Protein AF-A0A949IAQ2-F1 (afdb_monomer_lite)

Structure (mmCIF, N/CA/C/O backbone):
data_AF-A0A949IAQ2-F1
#
_entry.id   AF-A0A949IAQ2-F1
#
loop_
_atom_site.group_PDB
_atom_site.id
_atom_site.type_symbol
_atom_site.label_atom_id
_atom_site.label_alt_id
_atom_site.label_comp_id
_atom_site.label_asym_id
_atom_site.label_entity_id
_atom_site.label_seq_id
_atom_site.pdbx_PDB_ins_code
_atom_site.Cartn_x
_atom_site.Cartn_y
_atom_site.Cartn_z
_atom_site.occupancy
_atom_site.B_iso_or_equiv
_atom_site.auth_seq_id
_atom_site.auth_comp_id
_atom_site.auth_asym_id
_atom_site.auth_atom_id
_atom_site.pdbx_PDB_model_num
ATOM 1 N N . MET A 1 1 ? 24.203 -23.262 -45.560 1.00 48.47 1 MET A N 1
ATOM 2 C CA . MET A 1 1 ? 23.879 -22.069 -44.742 1.00 48.47 1 MET A CA 1
ATOM 3 C C . MET A 1 1 ? 22.960 -21.060 -45.464 1.00 48.47 1 MET A C 1
ATOM 5 O O . MET A 1 1 ? 22.820 -19.957 -44.966 1.00 48.47 1 MET A O 1
ATOM 9 N N . GLN A 1 2 ? 22.314 -21.419 -46.592 1.00 50.03 2 GLN A N 1
ATOM 10 C CA . GLN A 1 2 ? 21.478 -20.516 -47.423 1.00 50.03 2 GLN A CA 1
ATOM 11 C C . GLN A 1 2 ? 19.960 -20.626 -47.176 1.00 50.03 2 GLN A C 1
ATOM 13 O O . GLN A 1 2 ? 19.248 -19.647 -47.352 1.00 50.03 2 GLN A O 1
ATOM 18 N N . ARG A 1 3 ? 19.483 -21.766 -46.650 1.00 53.66 3 ARG A N 1
ATOM 19 C CA . ARG A 1 3 ? 18.053 -22.040 -46.408 1.00 53.66 3 ARG A CA 1
ATOM 20 C C . ARG A 1 3 ? 17.235 -20.934 -45.708 1.00 53.66 3 ARG A C 1
ATOM 22 O O . ARG A 1 3 ? 16.116 -20.719 -46.151 1.00 53.66 3 ARG A O 1
ATOM 29 N N . 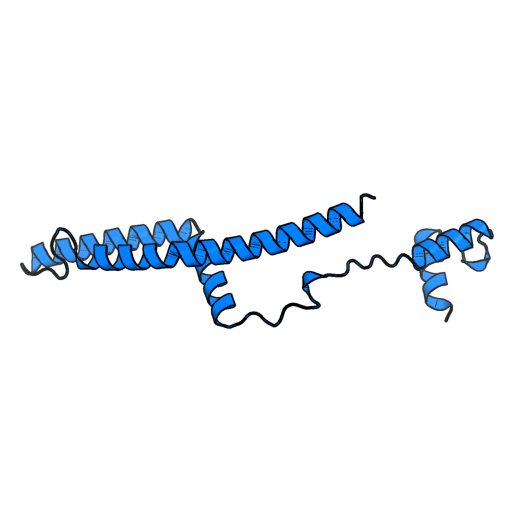PRO A 1 4 ? 17.719 -20.226 -44.663 1.00 59.03 4 PRO A N 1
ATOM 30 C CA . PRO A 1 4 ? 16.883 -19.222 -44.000 1.00 59.03 4 PRO A CA 1
ATOM 31 C C . PRO A 1 4 ? 16.687 -17.942 -44.828 1.00 59.03 4 PRO A C 1
ATOM 33 O O . PRO A 1 4 ? 15.763 -17.190 -44.552 1.00 59.03 4 PRO A O 1
ATOM 36 N N . LEU A 1 5 ? 17.543 -17.669 -45.820 1.00 57.84 5 LEU A N 1
ATOM 37 C CA . LEU A 1 5 ? 17.435 -16.471 -46.662 1.00 57.84 5 LEU A CA 1
ATOM 38 C C . LEU A 1 5 ? 16.418 -16.670 -47.793 1.00 57.84 5 LEU A C 1
ATOM 40 O O . LEU A 1 5 ? 15.657 -15.754 -48.096 1.00 57.84 5 LEU A O 1
ATOM 44 N N . ASP A 1 6 ? 16.361 -17.880 -48.354 1.00 59.69 6 ASP A N 1
ATOM 45 C CA . ASP A 1 6 ? 15.435 -18.235 -49.437 1.00 59.69 6 ASP A CA 1
ATOM 46 C C . ASP A 1 6 ? 13.966 -18.218 -48.969 1.00 59.69 6 ASP A C 1
ATOM 48 O O . ASP A 1 6 ? 13.068 -17.780 -49.690 1.00 59.69 6 ASP A O 1
ATOM 52 N N . GLU A 1 7 ? 13.718 -18.643 -47.728 1.00 65.56 7 GLU A N 1
ATOM 53 C CA . GLU A 1 7 ? 12.384 -18.672 -47.114 1.00 65.56 7 GLU A CA 1
ATOM 54 C C . GLU A 1 7 ? 11.856 -17.258 -46.804 1.00 65.56 7 GLU A C 1
ATOM 56 O O . GLU A 1 7 ? 10.682 -16.953 -47.021 1.00 65.56 7 GLU A O 1
ATOM 61 N N . ILE A 1 8 ? 12.740 -16.353 -46.372 1.00 61.41 8 ILE A N 1
ATOM 62 C CA . ILE A 1 8 ? 12.398 -14.951 -46.093 1.00 61.41 8 ILE A CA 1
ATOM 63 C C . ILE A 1 8 ? 12.149 -14.181 -47.398 1.00 61.41 8 ILE A C 1
ATOM 65 O O . ILE A 1 8 ? 11.183 -13.422 -47.484 1.00 61.41 8 ILE A O 1
ATOM 69 N N . ALA A 1 9 ? 12.983 -14.394 -48.421 1.00 59.19 9 ALA A N 1
ATOM 70 C CA . ALA A 1 9 ? 12.830 -13.744 -49.723 1.00 59.19 9 ALA A CA 1
ATOM 71 C C . ALA A 1 9 ? 11.526 -14.162 -50.420 1.00 59.19 9 ALA A C 1
ATOM 73 O O . ALA A 1 9 ? 10.769 -13.305 -50.871 1.00 59.19 9 ALA A O 1
ATOM 74 N N . SER A 1 10 ? 11.205 -15.458 -50.423 1.00 61.53 10 SER A N 1
ATOM 75 C CA . SER A 1 10 ? 9.965 -15.961 -51.030 1.00 61.53 10 SER A CA 1
ATOM 76 C C . SER A 1 10 ? 8.702 -15.503 -50.291 1.00 61.53 10 SER A C 1
ATOM 78 O O . SER A 1 10 ? 7.712 -15.172 -50.937 1.00 61.53 10 SER A O 1
ATOM 80 N N . THR A 1 11 ? 8.738 -15.406 -48.958 1.00 63.66 11 THR A N 1
ATOM 81 C CA . THR A 1 11 ? 7.575 -14.982 -48.155 1.00 63.66 11 THR A CA 1
ATOM 82 C C . THR A 1 11 ? 7.290 -13.478 -48.257 1.00 63.66 11 THR A C 1
ATOM 84 O O . THR A 1 11 ? 6.132 -13.073 -48.198 1.00 63.66 11 THR A O 1
ATOM 87 N N . LEU A 1 12 ? 8.322 -12.638 -48.404 1.00 60.78 12 LEU A N 1
ATOM 88 C CA . LEU A 1 12 ? 8.170 -11.176 -48.431 1.00 60.78 12 LEU A CA 1
ATOM 89 C C . LEU A 1 12 ? 8.115 -10.579 -49.844 1.00 60.78 12 LEU A C 1
ATOM 91 O O . LEU A 1 12 ? 7.455 -9.561 -50.035 1.00 60.78 12 LEU A O 1
ATOM 95 N N . LEU A 1 13 ? 8.816 -11.176 -50.814 1.00 61.72 13 LEU A N 1
ATOM 96 C CA . LEU A 1 13 ? 8.969 -10.638 -52.174 1.00 61.72 13 LEU A CA 1
ATOM 97 C C . LEU A 1 13 ? 8.341 -11.530 -53.254 1.00 61.72 13 LEU A C 1
ATOM 99 O O . LEU A 1 13 ? 8.233 -11.093 -54.395 1.00 61.72 13 LEU A O 1
ATOM 103 N N . GLY A 1 14 ? 7.923 -12.757 -52.922 1.00 62.28 14 GLY A N 1
ATOM 104 C CA . GLY A 1 14 ? 7.287 -13.683 -53.868 1.00 62.28 14 GLY A CA 1
ATOM 105 C C . GLY A 1 14 ? 8.223 -14.278 -54.929 1.00 62.28 14 GLY A C 1
ATOM 106 O O . GLY A 1 14 ? 7.769 -15.070 -55.747 1.00 62.28 14 GLY A O 1
ATOM 107 N N . GLU A 1 15 ? 9.516 -13.942 -54.899 1.00 64.56 15 GLU A N 1
ATOM 108 C CA . GLU A 1 15 ? 10.524 -14.331 -55.893 1.00 64.56 15 GLU A CA 1
ATOM 109 C C . GLU A 1 15 ? 11.727 -15.039 -55.231 1.00 64.56 15 GLU A C 1
ATOM 111 O O . GLU A 1 15 ? 12.112 -14.685 -54.107 1.00 64.56 15 GLU A O 1
ATOM 116 N N . PRO A 1 16 ? 12.347 -16.040 -55.890 1.00 64.62 16 PRO A N 1
ATOM 117 C CA . PRO A 1 16 ? 13.560 -16.690 -55.395 1.00 64.62 16 PRO A CA 1
ATOM 118 C C . PRO A 1 16 ? 14.711 -15.691 -55.202 1.00 64.62 16 PRO A C 1
ATOM 120 O O . PRO A 1 16 ? 14.980 -14.870 -56.070 1.00 64.62 16 PRO A O 1
ATOM 123 N N . PHE A 1 17 ? 15.484 -15.809 -54.115 1.00 58.44 17 PHE A N 1
ATOM 124 C CA . PHE A 1 17 ? 16.600 -14.888 -53.827 1.00 58.44 17 PHE A CA 1
ATOM 125 C C . PHE A 1 17 ? 17.611 -14.761 -54.988 1.00 58.44 17 PHE A C 1
ATOM 127 O O . PHE A 1 17 ? 18.229 -13.716 -55.173 1.00 58.44 17 PHE A O 1
ATOM 134 N N . ALA A 1 18 ? 17.748 -15.816 -55.796 1.00 64.31 18 ALA A N 1
ATOM 135 C CA . ALA A 1 18 ? 18.632 -15.877 -56.956 1.00 64.31 18 ALA A CA 1
ATOM 136 C C . ALA A 1 18 ? 18.120 -15.135 -58.211 1.00 64.31 18 ALA A C 1
ATOM 138 O O . ALA A 1 18 ? 18.929 -14.874 -59.097 1.00 64.31 18 ALA A O 1
ATOM 139 N N . SER A 1 19 ? 16.822 -14.806 -58.309 1.00 67.00 19 SER A N 1
ATOM 140 C CA . SER A 1 19 ? 16.251 -14.029 -59.429 1.00 67.00 19 SER A CA 1
ATOM 141 C C . SER A 1 19 ? 16.239 -12.517 -59.170 1.00 67.00 19 SER A C 1
ATOM 143 O O . SER A 1 19 ? 15.966 -11.739 -60.081 1.00 67.00 19 SER A O 1
ATOM 145 N N . LEU A 1 20 ? 16.561 -12.091 -57.945 1.00 64.31 20 LEU A N 1
ATOM 146 C CA . LEU A 1 20 ? 16.600 -10.685 -57.553 1.00 64.31 20 LEU A CA 1
ATOM 147 C C . LEU A 1 20 ? 17.840 -9.983 -58.117 1.00 64.31 20 LEU A C 1
ATOM 149 O O . LEU A 1 20 ? 18.940 -10.539 -58.109 1.00 64.31 20 LEU A O 1
ATOM 153 N N . ASP A 1 21 ? 17.669 -8.730 -58.539 1.00 70.31 21 ASP A N 1
ATOM 154 C CA . ASP A 1 21 ? 18.773 -7.865 -58.952 1.00 70.31 21 ASP A CA 1
ATOM 155 C C . ASP A 1 21 ? 19.760 -7.617 -57.795 1.00 70.31 21 ASP A C 1
ATOM 157 O O . ASP A 1 21 ? 19.412 -7.676 -56.612 1.00 70.31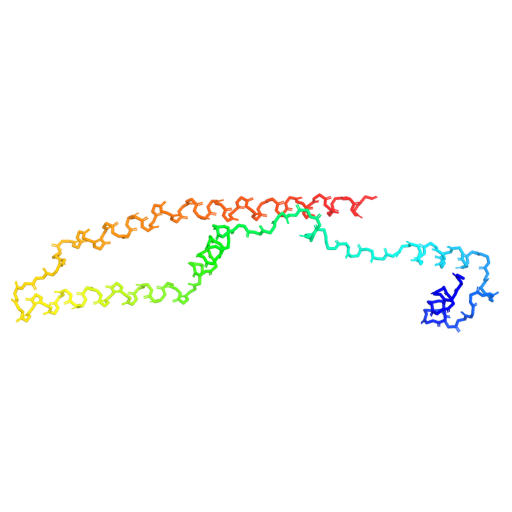 21 ASP A O 1
ATOM 161 N N . SER A 1 22 ? 21.002 -7.307 -58.150 1.00 65.31 22 SER A N 1
ATOM 162 C CA . SER A 1 22 ? 22.156 -7.094 -57.270 1.00 65.31 22 SER A CA 1
ATOM 163 C C . SER A 1 22 ? 21.828 -6.177 -56.086 1.00 65.31 22 SER A C 1
ATOM 165 O O . SER A 1 22 ? 22.169 -6.477 -54.944 1.00 65.31 22 SER A O 1
ATOM 167 N N . HIS A 1 23 ? 21.105 -5.085 -56.351 1.00 60.66 23 HIS A N 1
ATOM 168 C CA . HIS A 1 23 ? 20.707 -4.106 -55.341 1.00 60.66 23 HIS A CA 1
ATOM 169 C C . HIS A 1 23 ? 19.591 -4.633 -54.421 1.00 60.66 23 HIS A C 1
ATOM 171 O O . HIS A 1 23 ? 19.607 -4.398 -53.215 1.00 60.66 23 HIS A O 1
ATOM 177 N N . ALA A 1 24 ? 18.642 -5.404 -54.962 1.00 66.50 24 ALA A N 1
ATOM 178 C CA . ALA A 1 24 ? 17.568 -6.023 -54.187 1.00 66.50 24 ALA A CA 1
ATOM 179 C C . ALA A 1 24 ? 18.092 -7.146 -53.278 1.00 66.50 24 ALA A C 1
ATOM 181 O O . ALA A 1 24 ? 17.655 -7.263 -52.133 1.00 66.50 24 ALA A O 1
ATOM 182 N N . GLN A 1 25 ? 19.078 -7.922 -53.743 1.00 68.62 25 GLN A N 1
ATOM 183 C CA . GLN A 1 25 ? 19.778 -8.901 -52.909 1.00 68.62 25 GLN A CA 1
ATOM 184 C C . GLN A 1 25 ? 20.521 -8.232 -51.750 1.00 68.62 25 GLN A C 1
ATOM 186 O O . GLN A 1 25 ? 20.527 -8.767 -50.640 1.00 68.62 25 GLN A O 1
ATOM 191 N N . ASP A 1 26 ? 21.124 -7.065 -51.984 1.00 68.44 26 ASP A N 1
ATOM 192 C CA . ASP A 1 26 ? 21.860 -6.341 -50.951 1.00 68.44 26 ASP A CA 1
ATOM 193 C C . ASP A 1 26 ? 20.914 -5.743 -49.904 1.00 68.44 26 ASP A C 1
ATOM 195 O O . ASP A 1 26 ? 21.138 -5.907 -48.704 1.00 68.44 26 ASP A O 1
ATOM 199 N N . VAL A 1 27 ? 19.790 -5.160 -50.330 1.00 67.44 27 VAL A N 1
ATOM 200 C CA . VAL A 1 27 ? 18.730 -4.697 -49.420 1.00 67.44 27 VAL A CA 1
ATOM 201 C C . VAL A 1 27 ? 18.142 -5.867 -48.628 1.00 67.44 27 VAL A C 1
ATOM 203 O O . VAL A 1 27 ? 18.020 -5.771 -47.410 1.00 67.44 27 VAL A O 1
ATOM 206 N N . ALA A 1 28 ? 17.851 -7.003 -49.269 1.00 67.81 28 ALA A N 1
ATOM 207 C CA . ALA A 1 28 ? 17.343 -8.196 -48.592 1.00 67.81 28 ALA A CA 1
ATOM 208 C C . ALA A 1 28 ? 18.348 -8.758 -47.571 1.00 67.81 28 ALA A C 1
ATOM 210 O O . ALA A 1 28 ? 17.946 -9.151 -46.476 1.00 67.81 28 ALA A O 1
ATOM 211 N N . ARG A 1 29 ? 19.658 -8.732 -47.865 1.00 66.12 29 ARG A N 1
ATOM 212 C CA . ARG A 1 29 ? 20.705 -9.079 -46.887 1.00 66.12 29 ARG A CA 1
ATOM 213 C C . ARG A 1 29 ? 20.754 -8.097 -45.727 1.00 66.12 29 ARG A C 1
ATOM 215 O O . ARG A 1 29 ? 20.851 -8.543 -44.591 1.00 66.12 29 ARG A O 1
ATOM 222 N N . HIS A 1 30 ? 20.661 -6.793 -45.981 1.00 65.19 30 HIS A N 1
ATOM 223 C CA . HIS A 1 30 ? 20.682 -5.776 -44.926 1.00 65.19 30 HIS A CA 1
ATOM 224 C C . HIS A 1 30 ? 19.425 -5.830 -44.044 1.00 65.19 30 HIS A C 1
ATOM 226 O O . HIS A 1 30 ? 19.524 -5.672 -42.828 1.00 65.19 30 HIS A O 1
ATOM 232 N N . VAL A 1 31 ? 18.259 -6.132 -44.621 1.00 67.38 31 VAL A N 1
ATOM 233 C CA . VAL A 1 31 ? 16.997 -6.331 -43.891 1.00 67.38 31 VAL A CA 1
ATOM 234 C C . VAL A 1 31 ? 17.010 -7.649 -43.109 1.00 67.38 31 VAL A C 1
ATOM 236 O O . VAL A 1 31 ? 16.628 -7.661 -41.944 1.00 67.38 31 VAL A O 1
ATOM 239 N N . ALA A 1 32 ? 17.524 -8.743 -43.681 1.00 66.69 32 ALA A N 1
ATOM 240 C CA . ALA A 1 32 ? 17.683 -10.018 -42.972 1.00 66.69 32 ALA A CA 1
ATOM 241 C C . ALA A 1 32 ? 18.763 -9.958 -41.871 1.00 66.69 32 ALA A C 1
ATOM 243 O O . ALA A 1 32 ? 18.647 -10.634 -40.845 1.00 66.69 32 ALA A O 1
ATOM 244 N N . ALA A 1 33 ? 19.802 -9.136 -42.061 1.00 66.69 33 ALA A N 1
ATOM 245 C CA . ALA A 1 33 ? 20.827 -8.844 -41.060 1.00 66.69 33 ALA A CA 1
ATOM 246 C C . ALA A 1 33 ? 20.304 -7.921 -39.949 1.00 66.69 33 ALA A C 1
ATOM 248 O O . ALA A 1 33 ? 20.677 -8.100 -38.788 1.00 66.69 33 ALA A O 1
ATOM 249 N N . ARG A 1 34 ? 19.367 -7.011 -40.262 1.00 55.16 34 ARG A N 1
ATOM 250 C CA . ARG A 1 34 ? 18.488 -6.351 -39.285 1.00 55.16 34 ARG A CA 1
ATOM 251 C C . ARG A 1 34 ? 17.458 -7.350 -38.760 1.00 55.16 34 ARG A C 1
ATOM 253 O O . ARG A 1 34 ? 16.249 -7.167 -38.880 1.00 55.16 34 ARG A O 1
ATOM 260 N N . ARG A 1 35 ? 17.927 -8.404 -38.086 1.00 54.50 35 ARG A N 1
ATOM 261 C CA . ARG A 1 35 ? 17.074 -9.085 -37.113 1.00 54.50 35 ARG A CA 1
ATOM 262 C C . ARG A 1 35 ? 16.519 -7.994 -36.209 1.00 54.50 35 ARG A C 1
ATOM 264 O O . ARG A 1 35 ? 17.297 -7.305 -35.555 1.00 54.50 35 ARG A O 1
ATOM 271 N N . HIS A 1 36 ? 15.196 -7.851 -36.176 1.00 45.59 36 HIS A N 1
ATOM 272 C CA . HIS A 1 36 ? 14.519 -7.187 -35.076 1.00 45.59 36 HIS A CA 1
ATOM 273 C C . HIS A 1 36 ? 14.935 -7.941 -33.820 1.00 45.59 36 HIS A C 1
ATOM 275 O O . HIS A 1 36 ? 14.345 -8.948 -33.430 1.00 45.59 36 HIS A O 1
ATOM 281 N N . ILE A 1 37 ? 16.016 -7.485 -33.198 1.00 47.75 37 ILE A N 1
ATOM 282 C CA . ILE A 1 37 ? 16.276 -7.815 -31.825 1.00 47.75 37 ILE A CA 1
ATOM 283 C C . ILE A 1 37 ? 15.288 -6.919 -31.093 1.00 47.75 37 ILE A C 1
ATOM 285 O O . ILE A 1 37 ? 15.638 -5.844 -30.624 1.00 47.75 37 ILE A O 1
ATOM 289 N N . SER A 1 38 ? 14.035 -7.366 -30.971 1.00 46.84 38 SER A N 1
ATOM 290 C CA . SER A 1 38 ? 13.254 -7.036 -29.785 1.00 46.84 38 SER A CA 1
ATOM 291 C C . SER A 1 38 ? 13.999 -7.696 -28.623 1.00 46.84 38 SER A C 1
ATOM 293 O O . SER A 1 38 ? 13.634 -8.761 -28.119 1.00 46.84 38 SER A O 1
ATOM 295 N N . ARG A 1 39 ? 15.177 -7.150 -28.306 1.00 50.00 39 ARG A N 1
ATOM 296 C CA . ARG A 1 39 ? 16.028 -7.598 -27.229 1.00 50.00 39 ARG A CA 1
ATOM 297 C C . ARG A 1 39 ? 15.239 -7.148 -26.034 1.00 50.00 39 ARG A C 1
ATOM 299 O O . ARG A 1 39 ? 15.174 -5.963 -25.740 1.00 50.00 39 ARG A O 1
ATOM 306 N N . ASN A 1 40 ? 14.566 -8.093 -25.401 1.00 52.22 40 ASN A N 1
ATOM 307 C CA . ASN A 1 40 ? 13.992 -7.858 -24.099 1.00 52.22 40 ASN A CA 1
ATOM 308 C C . ASN A 1 40 ? 15.175 -7.601 -23.145 1.00 52.22 40 ASN A C 1
ATOM 310 O O . ASN A 1 40 ? 15.722 -8.526 -22.542 1.00 52.22 40 ASN A O 1
ATOM 314 N N . LEU A 1 41 ? 15.653 -6.350 -23.121 1.00 52.56 41 LEU A N 1
ATOM 315 C CA . LEU A 1 41 ? 16.765 -5.873 -22.300 1.00 52.56 41 LEU A CA 1
ATOM 316 C C . LEU A 1 41 ? 16.425 -6.013 -20.813 1.00 52.56 41 LEU A C 1
ATOM 318 O O . LEU A 1 41 ? 17.331 -6.181 -20.001 1.00 52.56 41 LEU A O 1
ATOM 322 N N . ALA A 1 42 ? 15.134 -6.093 -20.470 1.00 54.69 42 ALA A N 1
ATOM 323 C CA . ALA A 1 42 ? 14.683 -6.345 -19.108 1.00 54.69 42 ALA A CA 1
ATOM 324 C C . ALA A 1 42 ? 15.103 -7.729 -18.568 1.00 54.69 42 ALA A C 1
ATOM 326 O O . ALA A 1 42 ? 15.062 -7.947 -17.361 1.00 54.69 42 ALA A O 1
ATOM 327 N N . GLY A 1 43 ? 15.515 -8.672 -19.427 1.00 51.38 43 GLY A N 1
ATOM 328 C CA . GLY A 1 43 ? 15.775 -10.059 -19.029 1.00 51.38 43 GLY A CA 1
ATOM 329 C C . GLY A 1 43 ? 17.234 -10.460 -18.784 1.00 51.38 43 GLY A C 1
ATOM 330 O O . GLY A 1 43 ? 17.457 -11.588 -18.354 1.00 51.38 43 GLY A O 1
ATOM 331 N N . ARG A 1 44 ? 18.243 -9.623 -19.085 1.00 45.66 44 ARG A N 1
ATOM 332 C CA . ARG A 1 44 ? 19.646 -10.105 -19.191 1.00 45.66 44 ARG A CA 1
ATOM 333 C C . ARG A 1 44 ? 20.656 -9.611 -18.153 1.00 45.66 44 ARG A C 1
ATOM 335 O O . ARG A 1 44 ? 21.834 -9.923 -18.304 1.00 45.66 44 ARG A O 1
ATOM 342 N N . GLY A 1 45 ? 20.232 -8.925 -17.095 1.00 54.28 45 GLY A N 1
ATOM 343 C CA . GLY A 1 45 ? 21.181 -8.446 -16.077 1.00 54.28 45 GLY A CA 1
ATOM 344 C C . GLY A 1 45 ? 20.633 -8.214 -14.674 1.00 54.28 45 GLY A C 1
ATOM 345 O O . GLY A 1 45 ? 21.424 -8.026 -13.754 1.00 54.28 45 GLY A O 1
ATOM 346 N N . SER A 1 46 ? 19.315 -8.243 -14.466 1.00 58.62 46 SER A N 1
ATOM 347 C CA . SER A 1 46 ? 18.771 -8.073 -13.121 1.00 58.62 46 SER A CA 1
ATOM 348 C C . SER A 1 46 ? 18.830 -9.405 -12.368 1.00 58.62 46 SER A C 1
ATOM 350 O O . SER A 1 46 ? 18.234 -10.381 -12.834 1.00 58.62 46 SER A O 1
ATOM 352 N N . PRO A 1 47 ? 19.533 -9.486 -11.223 1.00 65.44 47 PRO A N 1
ATOM 353 C CA . PRO A 1 47 ? 19.447 -10.657 -10.361 1.00 65.44 47 PRO A CA 1
ATOM 354 C C . PRO A 1 47 ? 17.979 -10.924 -10.014 1.00 65.44 47 PRO A C 1
ATOM 356 O O . PRO A 1 47 ? 17.182 -9.987 -9.908 1.00 65.44 47 PRO A O 1
ATOM 359 N N . ALA A 1 48 ? 17.618 -12.202 -9.865 1.00 72.62 48 ALA A N 1
ATOM 360 C CA . ALA A 1 48 ? 16.263 -12.588 -9.486 1.00 72.62 48 ALA A CA 1
ATOM 361 C C . ALA A 1 48 ? 15.818 -11.764 -8.261 1.00 72.62 48 ALA A C 1
ATOM 363 O O . ALA A 1 48 ? 16.604 -11.627 -7.316 1.00 72.62 48 ALA A O 1
ATOM 364 N N . PRO A 1 49 ? 14.601 -11.188 -8.275 1.00 70.12 49 PRO A N 1
ATOM 365 C CA . PRO A 1 49 ? 14.174 -10.279 -7.226 1.00 70.12 49 PRO A CA 1
ATOM 366 C C . PRO A 1 49 ? 14.242 -10.984 -5.875 1.00 70.12 49 PRO A C 1
ATOM 368 O O . PRO A 1 49 ? 13.758 -12.110 -5.713 1.00 70.12 49 PRO A O 1
ATOM 371 N N . THR A 1 50 ? 14.858 -10.321 -4.900 1.00 83.50 50 THR A N 1
ATOM 372 C CA . THR A 1 50 ? 14.994 -10.869 -3.550 1.00 83.50 50 THR A CA 1
ATOM 373 C C . THR A 1 50 ? 13.616 -11.030 -2.905 1.00 83.50 50 THR A C 1
ATOM 375 O O . THR A 1 50 ? 12.639 -10.392 -3.307 1.00 83.50 50 THR A O 1
ATOM 378 N N . LEU A 1 51 ? 13.507 -11.872 -1.872 1.00 80.88 51 LEU A N 1
ATOM 379 C CA . LEU A 1 51 ? 12.234 -12.075 -1.163 1.00 80.88 51 LEU A CA 1
ATOM 380 C C . LEU A 1 51 ? 11.640 -10.753 -0.648 1.00 80.88 51 LEU A C 1
ATOM 382 O O . LEU A 1 51 ? 10.434 -10.548 -0.755 1.00 80.88 51 LEU A O 1
ATOM 386 N N . GLY A 1 52 ? 12.491 -9.834 -0.177 1.00 77.06 52 GLY A N 1
ATOM 387 C CA . GLY A 1 52 ? 12.075 -8.498 0.252 1.00 77.06 52 GLY A CA 1
ATOM 388 C C . GLY A 1 52 ? 11.537 -7.639 -0.893 1.00 77.06 52 GLY A C 1
ATOM 389 O O . GLY A 1 52 ? 10.518 -6.978 -0.727 1.00 77.06 52 GLY A O 1
ATOM 390 N N . GLN A 1 53 ? 12.154 -7.699 -2.076 1.00 73.94 53 GLN A N 1
ATOM 391 C CA . GLN A 1 53 ? 11.670 -6.980 -3.261 1.00 73.94 53 GLN A CA 1
ATOM 392 C C . GLN A 1 53 ? 10.319 -7.522 -3.740 1.00 73.94 53 GLN A C 1
ATOM 394 O O . GLN A 1 53 ? 9.419 -6.746 -4.046 1.00 73.94 53 GLN A O 1
ATOM 399 N N . ARG A 1 54 ? 10.137 -8.849 -3.728 1.00 78.62 54 ARG A N 1
ATOM 400 C CA . ARG A 1 54 ? 8.852 -9.481 -4.070 1.00 78.62 54 ARG A CA 1
ATOM 401 C C . ARG A 1 54 ? 7.750 -9.112 -3.077 1.00 78.62 54 ARG A C 1
ATOM 403 O O . ARG A 1 54 ? 6.624 -8.853 -3.490 1.00 78.62 54 ARG A O 1
ATOM 410 N N . ALA A 1 55 ? 8.071 -9.080 -1.784 1.00 77.88 55 ALA A N 1
ATOM 411 C CA . ALA A 1 55 ? 7.132 -8.665 -0.747 1.00 77.88 55 ALA A CA 1
ATOM 412 C C . ALA A 1 55 ? 6.766 -7.179 -0.881 1.00 77.88 55 ALA A C 1
ATOM 414 O O . ALA A 1 55 ? 5.587 -6.845 -0.847 1.00 77.88 55 ALA A O 1
ATOM 415 N N . ALA A 1 56 ? 7.746 -6.299 -1.107 1.00 76.19 56 ALA A N 1
ATOM 416 C CA . ALA A 1 56 ? 7.505 -4.873 -1.322 1.00 76.19 56 ALA A CA 1
ATOM 417 C C . ALA A 1 56 ? 6.616 -4.616 -2.550 1.00 76.19 56 ALA A C 1
ATOM 419 O O . ALA A 1 56 ? 5.700 -3.803 -2.481 1.00 76.19 56 ALA A O 1
ATOM 420 N N . ASP A 1 57 ? 6.821 -5.358 -3.640 1.00 73.75 57 ASP A N 1
ATOM 421 C CA . ASP A 1 57 ? 5.986 -5.272 -4.842 1.00 73.75 57 ASP A CA 1
ATOM 422 C C . ASP A 1 57 ? 4.550 -5.731 -4.608 1.00 73.75 57 ASP A C 1
ATOM 424 O O . ASP A 1 57 ? 3.604 -5.096 -5.082 1.00 73.75 57 ASP A O 1
ATOM 428 N N . ALA A 1 58 ? 4.375 -6.824 -3.865 1.00 75.75 58 ALA A N 1
ATOM 429 C CA . ALA A 1 58 ? 3.059 -7.314 -3.478 1.00 75.75 58 ALA A CA 1
ATOM 430 C C . ALA A 1 58 ? 2.336 -6.297 -2.582 1.00 75.75 58 ALA A C 1
ATOM 432 O O . ALA A 1 58 ? 1.163 -6.007 -2.798 1.00 75.75 58 ALA A O 1
ATOM 433 N N . VAL A 1 59 ? 3.045 -5.696 -1.623 1.00 75.12 59 VAL A N 1
ATOM 434 C CA . VAL A 1 59 ? 2.498 -4.664 -0.730 1.00 75.12 59 VAL A CA 1
ATOM 435 C C . VAL A 1 59 ? 2.144 -3.392 -1.506 1.00 75.12 59 VAL A C 1
ATOM 437 O O . VAL A 1 59 ? 1.068 -2.839 -1.295 1.00 75.12 59 VAL A O 1
ATOM 440 N N . ALA A 1 60 ? 2.996 -2.944 -2.431 1.00 75.44 60 ALA A N 1
ATOM 441 C CA . ALA A 1 60 ? 2.757 -1.746 -3.237 1.00 75.44 60 ALA A CA 1
ATOM 442 C C . ALA A 1 60 ? 1.578 -1.922 -4.210 1.00 75.44 60 ALA A C 1
ATOM 444 O O . ALA A 1 60 ? 0.740 -1.030 -4.334 1.00 75.44 60 ALA A O 1
ATOM 445 N N . SER A 1 61 ? 1.481 -3.081 -4.868 1.00 74.25 61 SER A N 1
ATOM 446 C CA . SER A 1 61 ? 0.365 -3.392 -5.774 1.00 74.25 61 SER A CA 1
ATOM 447 C C . SER A 1 61 ? -0.957 -3.600 -5.031 1.00 74.25 61 SER A C 1
ATOM 449 O O . SER A 1 61 ? -2.002 -3.165 -5.510 1.00 74.25 61 SER A O 1
ATOM 451 N N . PHE A 1 62 ? -0.921 -4.203 -3.841 1.00 74.81 62 PHE A N 1
ATOM 452 C CA . PHE A 1 62 ? -2.103 -4.377 -3.001 1.00 74.81 62 PHE A CA 1
ATOM 453 C C . PHE A 1 62 ? -2.578 -3.054 -2.385 1.00 74.81 62 PHE A C 1
ATOM 455 O O . PHE A 1 62 ? -3.762 -2.729 -2.456 1.00 74.81 62 PHE A O 1
ATOM 462 N N . GLY A 1 63 ? -1.655 -2.256 -1.839 1.00 74.44 63 GLY A N 1
ATOM 463 C CA . GLY A 1 63 ? -1.956 -0.980 -1.189 1.00 74.44 63 GLY A CA 1
ATOM 464 C C . GLY A 1 63 ? -2.495 0.101 -2.133 1.00 74.44 63 GLY A C 1
ATOM 465 O O . GLY A 1 63 ? -3.189 1.004 -1.676 1.00 74.44 63 GLY A O 1
ATOM 466 N N . GLY A 1 64 ? -2.220 0.002 -3.439 1.00 72.19 64 GLY A N 1
ATOM 467 C CA . GLY A 1 64 ? -2.726 0.926 -4.462 1.00 72.19 64 GLY A CA 1
ATOM 468 C C . GLY A 1 64 ? -4.133 0.615 -4.992 1.00 72.19 64 GLY A C 1
ATOM 469 O O . GLY A 1 64 ? -4.643 1.363 -5.824 1.00 72.19 64 GLY A O 1
ATOM 470 N N . SER A 1 65 ? -4.767 -0.479 -4.557 1.00 83.00 65 SER A N 1
ATOM 471 C CA . SER A 1 65 ? -6.085 -0.887 -5.058 1.00 83.00 65 SER A CA 1
ATOM 472 C C . SER A 1 65 ? -7.240 -0.215 -4.308 1.00 83.00 65 SER A C 1
ATOM 474 O O . SER A 1 65 ? -7.263 -0.156 -3.079 1.00 83.00 65 SER A O 1
ATOM 476 N N . TRP A 1 66 ? -8.290 0.172 -5.036 1.00 84.31 66 TRP A N 1
ATOM 477 C CA . TRP A 1 66 ? -9.554 0.640 -4.451 1.00 84.31 66 TRP A CA 1
ATOM 478 C C . TRP A 1 66 ? -10.230 -0.404 -3.551 1.00 84.31 66 TRP A C 1
ATOM 480 O O . TRP A 1 66 ? -10.888 -0.052 -2.571 1.00 84.31 66 TRP A O 1
ATOM 490 N N . THR A 1 67 ? -10.035 -1.695 -3.833 1.00 85.94 67 THR A N 1
ATOM 491 C CA . THR A 1 67 ? -10.559 -2.778 -2.988 1.00 85.94 67 THR A CA 1
ATOM 492 C C . THR A 1 67 ? -9.883 -2.824 -1.618 1.00 85.94 67 THR A C 1
ATOM 494 O O . THR A 1 67 ? -10.549 -3.108 -0.623 1.00 85.94 67 THR A O 1
ATOM 497 N N . PHE A 1 68 ? -8.590 -2.488 -1.541 1.00 85.94 68 PHE A N 1
ATOM 498 C CA . PHE A 1 68 ? -7.861 -2.393 -0.277 1.00 85.94 68 PHE A CA 1
ATOM 499 C C . PHE A 1 68 ? -8.391 -1.243 0.579 1.00 85.94 68 PHE A C 1
ATOM 501 O O . PHE A 1 68 ? -8.667 -1.446 1.758 1.00 85.94 68 PHE A O 1
ATOM 508 N N . VAL A 1 69 ? -8.620 -0.070 -0.022 1.00 87.62 69 VAL A N 1
ATOM 509 C CA . VAL A 1 69 ? -9.197 1.095 0.673 1.00 87.62 69 VAL A CA 1
ATOM 510 C C . VAL A 1 69 ? -10.563 0.753 1.278 1.00 87.62 69 VAL A C 1
ATOM 512 O O . VAL A 1 69 ? -10.815 1.053 2.446 1.00 87.62 69 VAL A O 1
ATOM 515 N N . GLY A 1 70 ? -11.424 0.065 0.519 1.00 91.81 70 GLY A N 1
ATOM 516 C CA . GLY A 1 70 ? -12.733 -0.380 1.003 1.00 91.81 70 GLY A CA 1
ATOM 517 C C . GLY A 1 70 ? -12.645 -1.386 2.157 1.00 91.81 70 GLY A C 1
ATOM 518 O O . GLY A 1 70 ? -13.297 -1.201 3.185 1.00 91.81 70 GLY A O 1
ATOM 519 N N . LEU A 1 71 ? -11.807 -2.422 2.026 1.00 91.31 71 LEU A N 1
ATOM 520 C CA . LEU A 1 71 ? -11.596 -3.430 3.075 1.00 91.31 71 LEU A CA 1
ATOM 521 C C . LEU A 1 71 ? -10.993 -2.819 4.349 1.00 91.31 71 LEU A C 1
ATOM 523 O O . LEU A 1 71 ? -11.402 -3.158 5.462 1.00 91.31 71 LEU A O 1
ATOM 527 N N . PHE A 1 72 ? -10.042 -1.901 4.193 1.00 90.44 72 PHE A N 1
ATOM 528 C CA . PHE A 1 72 ? -9.420 -1.183 5.297 1.00 90.44 72 PHE A CA 1
ATOM 529 C C . PHE A 1 72 ? -10.450 -0.338 6.053 1.00 90.44 72 PHE A C 1
ATOM 531 O O . PHE A 1 72 ? -10.586 -0.478 7.267 1.00 90.44 72 PHE A O 1
ATOM 538 N N . GLY A 1 73 ? -11.259 0.453 5.339 1.00 93.44 73 GLY A N 1
ATOM 539 C CA . GLY A 1 73 ? -12.356 1.218 5.935 1.00 93.44 73 GLY A CA 1
ATOM 540 C C . GLY A 1 73 ? -13.377 0.332 6.656 1.00 93.44 73 GLY A C 1
ATOM 541 O O . GLY A 1 73 ? -13.747 0.619 7.794 1.00 93.44 73 GLY A O 1
ATOM 542 N N . ALA A 1 74 ? -13.776 -0.790 6.048 1.00 95.06 74 ALA A N 1
ATOM 543 C CA . ALA A 1 74 ? -14.678 -1.757 6.673 1.00 95.06 74 ALA A CA 1
ATOM 544 C C . ALA A 1 74 ? -14.094 -2.352 7.966 1.00 95.06 74 ALA A C 1
ATOM 546 O O . ALA A 1 74 ? -14.812 -2.527 8.952 1.00 95.06 74 ALA A O 1
ATOM 547 N N . THR A 1 75 ? -12.786 -2.612 7.991 1.00 92.06 75 THR A N 1
ATOM 548 C CA . THR A 1 75 ? -12.080 -3.119 9.175 1.00 92.06 75 THR A CA 1
ATOM 549 C C . THR A 1 75 ? -12.087 -2.090 10.306 1.00 92.06 75 THR A C 1
ATOM 551 O O . THR A 1 75 ? -12.375 -2.447 11.447 1.00 92.06 75 THR A O 1
ATOM 554 N N . LEU A 1 76 ? -11.859 -0.807 9.998 1.00 91.94 76 LEU A N 1
ATOM 555 C CA . LEU A 1 76 ? -11.940 0.282 10.981 1.00 91.94 76 LEU A CA 1
ATOM 556 C C . LEU A 1 76 ? -13.350 0.422 11.563 1.00 91.94 76 LEU A C 1
ATOM 558 O O . LEU A 1 76 ? -13.511 0.484 12.780 1.00 91.94 76 LEU A O 1
ATOM 562 N N . VAL A 1 77 ? -14.378 0.413 10.709 1.00 94.12 77 VAL A N 1
ATOM 563 C CA . VAL A 1 77 ? -15.779 0.466 11.156 1.00 94.12 77 VAL A CA 1
ATOM 564 C C . VAL A 1 77 ? -16.111 -0.740 12.032 1.00 94.12 77 VAL A C 1
ATOM 566 O O . VAL A 1 77 ? -16.727 -0.579 13.082 1.00 94.12 77 VAL A O 1
ATOM 569 N N . THR A 1 78 ? -15.657 -1.934 11.646 1.00 94.00 78 THR A N 1
ATOM 570 C CA . THR A 1 78 ? -15.855 -3.162 12.429 1.00 94.00 78 THR A CA 1
ATOM 571 C C . THR A 1 78 ? -15.176 -3.061 13.794 1.00 94.00 78 THR A C 1
ATOM 573 O O . THR A 1 78 ? -15.797 -3.380 14.803 1.00 94.00 78 THR A O 1
ATOM 576 N N . TRP A 1 79 ? -13.940 -2.558 13.861 1.00 91.56 79 TRP A N 1
ATOM 577 C CA . TRP A 1 79 ? -13.214 -2.370 15.120 1.00 91.56 79 TRP A CA 1
ATOM 578 C C . TRP A 1 79 ? -13.932 -1.406 16.068 1.00 91.56 79 TRP A C 1
ATOM 580 O O . TRP A 1 79 ? -14.106 -1.702 17.254 1.00 91.56 79 TRP A O 1
ATOM 590 N N . VAL A 1 80 ? -14.389 -0.268 15.539 1.00 89.56 80 VAL A N 1
ATOM 591 C CA . VAL A 1 80 ? -15.165 0.722 16.298 1.00 89.56 80 VAL A CA 1
ATOM 592 C C . VAL A 1 80 ? -16.488 0.119 16.769 1.00 89.56 80 VAL A C 1
ATOM 594 O O . VAL A 1 80 ? -16.845 0.269 17.936 1.00 89.56 80 VAL A O 1
ATOM 597 N N . ALA A 1 81 ? -17.196 -0.611 15.902 1.00 90.94 81 ALA A N 1
ATOM 598 C CA . ALA A 1 81 ? -18.458 -1.262 16.241 1.00 90.94 81 ALA A CA 1
ATOM 599 C C . ALA A 1 81 ? -18.283 -2.317 17.341 1.00 90.94 81 ALA A C 1
ATOM 601 O O . ALA A 1 81 ? -19.062 -2.330 18.292 1.00 90.94 81 ALA A O 1
ATOM 602 N N . VAL A 1 82 ? -17.245 -3.157 17.260 1.00 90.31 82 VAL A N 1
ATOM 603 C CA . VAL A 1 82 ? -16.927 -4.157 18.289 1.00 90.31 82 VAL A CA 1
ATOM 604 C C . VAL A 1 82 ? -16.645 -3.481 19.628 1.00 90.31 82 VAL A C 1
ATOM 606 O O . VAL A 1 82 ? -17.263 -3.853 20.620 1.00 90.31 82 VAL A O 1
ATOM 609 N N . ASN A 1 83 ? -15.793 -2.452 19.671 1.00 89.12 83 ASN A N 1
ATOM 610 C CA . ASN A 1 83 ? -15.491 -1.736 20.917 1.00 89.12 83 ASN A CA 1
ATOM 611 C C . ASN A 1 83 ? -16.720 -1.018 21.497 1.00 89.12 83 ASN A C 1
ATOM 613 O O . ASN A 1 83 ? -16.943 -1.047 22.708 1.00 89.12 83 ASN A O 1
ATOM 617 N N . ALA A 1 84 ? -17.557 -0.416 20.649 1.00 85.81 84 ALA A N 1
ATOM 618 C CA . ALA A 1 84 ? -18.794 0.230 21.079 1.00 85.81 84 ALA A CA 1
ATOM 619 C C . ALA A 1 84 ? -19.822 -0.776 21.625 1.00 85.81 84 ALA A C 1
ATOM 621 O O . ALA A 1 84 ? -20.489 -0.496 22.622 1.00 85.81 84 ALA A O 1
ATOM 622 N N . LEU A 1 85 ? -19.953 -1.947 20.993 1.00 88.44 85 LEU A N 1
ATOM 623 C CA . LEU A 1 85 ? -20.837 -3.017 21.453 1.00 88.44 85 LEU A CA 1
ATOM 624 C C . LEU A 1 85 ? -20.340 -3.618 22.766 1.00 88.44 85 LEU A C 1
ATOM 626 O O . LEU A 1 85 ? -21.134 -3.738 23.693 1.00 88.44 85 LEU A O 1
ATOM 630 N N . LEU A 1 86 ? -19.043 -3.914 22.879 1.00 87.56 86 LEU A N 1
ATOM 631 C CA . LEU A 1 86 ? -18.445 -4.477 24.091 1.00 87.56 86 LEU A CA 1
ATOM 632 C C . LEU A 1 86 ? -18.646 -3.546 25.293 1.00 87.56 86 LEU A C 1
ATOM 634 O O . LEU A 1 86 ? -19.115 -3.985 26.347 1.00 87.56 86 LEU A O 1
ATOM 638 N N . LEU A 1 87 ? -18.422 -2.241 25.087 1.00 85.81 87 LEU A N 1
ATOM 639 C CA . LEU A 1 87 ? -18.684 -1.211 26.089 1.00 85.81 87 LEU A CA 1
ATOM 640 C C . LEU A 1 87 ? -20.158 -1.197 26.520 1.00 85.81 87 LEU A C 1
ATOM 642 O O . LEU A 1 87 ? -20.445 -1.099 27.711 1.00 85.81 87 LEU A O 1
ATOM 646 N N . ARG A 1 88 ? -21.096 -1.328 25.572 1.00 84.19 88 ARG A N 1
ATOM 647 C CA . ARG A 1 88 ? -22.539 -1.357 25.862 1.00 84.19 88 ARG A CA 1
ATOM 648 C C . ARG A 1 88 ? -22.992 -2.634 26.568 1.00 84.19 88 ARG A C 1
ATOM 650 O O . ARG A 1 88 ? -23.890 -2.558 27.398 1.00 84.19 88 ARG A O 1
ATOM 657 N N . THR A 1 89 ? -22.425 -3.793 26.234 1.00 84.44 89 THR A N 1
ATOM 658 C CA . THR A 1 89 ? -22.888 -5.088 26.759 1.00 84.44 89 THR A CA 1
ATOM 659 C C . THR A 1 89 ? -22.207 -5.503 28.057 1.00 84.44 89 THR A C 1
ATOM 661 O O . THR A 1 89 ? -22.843 -6.127 28.897 1.00 84.44 89 THR A O 1
ATOM 664 N N . GLN A 1 90 ? -20.917 -5.199 28.219 1.00 80.50 90 GLN A N 1
ATOM 665 C CA . GLN A 1 90 ? -20.090 -5.706 29.322 1.00 80.50 90 GLN A CA 1
ATOM 666 C C . GLN A 1 90 ? -19.510 -4.592 30.204 1.00 80.50 90 GLN A C 1
ATOM 668 O O . GLN A 1 90 ? -18.892 -4.888 31.223 1.00 80.50 90 GLN A O 1
ATOM 673 N N . GLY A 1 91 ? -19.667 -3.316 29.824 1.00 78.50 91 GLY A N 1
ATOM 674 C CA . GLY A 1 91 ? -19.061 -2.181 30.533 1.00 78.50 91 GLY A CA 1
ATOM 675 C C . GLY A 1 91 ? -17.530 -2.133 30.445 1.00 78.50 91 GLY A C 1
ATOM 676 O O . GLY A 1 91 ? -16.910 -1.238 31.012 1.00 78.50 91 GLY A O 1
ATOM 677 N N . GLN A 1 92 ? -16.919 -3.076 29.727 1.00 76.62 92 GLN A N 1
ATOM 678 C CA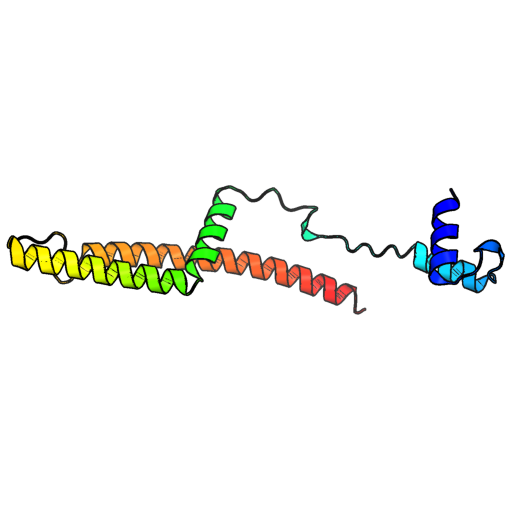 . GLN A 1 92 ? -15.489 -3.154 29.459 1.00 76.62 92 GLN A CA 1
ATOM 679 C C . GLN A 1 92 ? -15.260 -2.946 27.967 1.00 76.62 92 GLN A C 1
ATOM 681 O O . GLN A 1 92 ? -16.065 -3.364 27.136 1.00 76.62 92 GLN A O 1
ATOM 686 N N . THR A 1 93 ? -14.158 -2.294 27.618 1.00 78.25 93 THR A N 1
ATOM 687 C CA . THR A 1 93 ? -13.783 -2.073 26.225 1.00 78.25 93 THR A CA 1
ATOM 688 C C . THR A 1 93 ? -12.311 -2.399 26.040 1.00 78.25 93 THR A C 1
ATOM 690 O O . THR A 1 93 ? -11.511 -2.204 26.956 1.00 78.25 93 THR A O 1
ATOM 693 N N . PHE A 1 94 ? -11.968 -2.936 24.874 1.00 81.56 94 PHE A N 1
ATOM 694 C CA . PHE A 1 94 ? -10.599 -3.327 24.559 1.00 81.56 94 PHE A CA 1
ATOM 695 C C . PHE A 1 94 ? -9.740 -2.104 24.202 1.00 81.56 94 PHE A C 1
ATOM 697 O O . PHE A 1 94 ? -8.583 -2.021 24.602 1.00 81.56 94 PHE A O 1
ATOM 704 N N . ASP A 1 95 ? -10.328 -1.132 23.500 1.00 84.62 95 ASP A N 1
ATOM 705 C CA . ASP A 1 95 ? -9.704 0.124 23.082 1.00 84.62 95 ASP A CA 1
ATOM 706 C C . ASP A 1 95 ? -10.702 1.285 23.288 1.00 84.62 95 ASP A C 1
ATOM 708 O O . ASP A 1 95 ? -11.549 1.544 22.426 1.00 84.62 95 ASP A O 1
ATOM 712 N N . PRO A 1 96 ? -10.686 1.954 24.458 1.00 80.81 96 PRO A N 1
ATOM 713 C CA . PRO A 1 96 ? -11.603 3.050 24.757 1.00 80.81 96 PRO A CA 1
ATOM 714 C C . PRO A 1 96 ? -11.326 4.262 23.874 1.00 80.81 96 PRO A C 1
ATOM 716 O O . PRO A 1 96 ? -10.174 4.546 23.548 1.00 80.81 96 PRO A O 1
ATOM 719 N N . TYR A 1 97 ? -12.367 5.041 23.560 1.00 79.25 97 TYR A N 1
ATOM 720 C CA . TYR A 1 97 ? -12.196 6.356 22.936 1.00 79.25 97 TYR A CA 1
ATOM 721 C C . TYR A 1 97 ? -11.191 7.183 23.763 1.00 79.25 97 TYR A C 1
ATOM 723 O O . TYR A 1 97 ? -11.407 7.325 24.971 1.00 79.25 97 TYR A O 1
ATOM 731 N N . PRO A 1 98 ? -10.088 7.695 23.177 1.00 81.00 98 PRO A N 1
ATOM 732 C CA . PRO A 1 98 ? -9.873 8.047 21.762 1.00 81.00 98 PRO A CA 1
ATOM 733 C C . PRO A 1 98 ? -9.192 6.988 20.853 1.00 81.00 98 PRO A C 1
ATOM 735 O O . PRO A 1 98 ? -8.597 7.358 19.843 1.00 81.00 98 PRO A O 1
ATOM 738 N N . TYR A 1 99 ? -9.284 5.691 21.164 1.00 87.25 99 TYR A N 1
ATOM 739 C CA . TYR A 1 99 ? -8.733 4.558 20.396 1.00 87.25 99 TYR A CA 1
ATOM 740 C C . TYR A 1 99 ? -7.204 4.593 20.238 1.00 87.25 99 TYR A C 1
ATOM 742 O O . TYR A 1 99 ? -6.658 4.772 19.145 1.00 87.25 99 TYR A O 1
ATOM 750 N N . ILE A 1 100 ? -6.486 4.470 21.355 1.00 88.88 100 ILE A N 1
ATOM 751 C CA . ILE A 1 100 ? -5.020 4.586 21.399 1.00 88.88 100 ILE A CA 1
ATOM 752 C C . ILE A 1 100 ? -4.351 3.450 20.622 1.00 88.88 100 ILE A C 1
ATOM 754 O O . ILE A 1 100 ? -3.381 3.696 19.903 1.00 88.88 100 ILE A O 1
ATOM 758 N N . LEU A 1 101 ? -4.870 2.223 20.727 1.00 88.38 101 LEU A N 1
ATOM 759 C CA . LEU A 1 101 ? -4.274 1.074 20.044 1.00 88.38 101 LEU A CA 1
ATOM 760 C C . LEU A 1 101 ? -4.467 1.179 18.534 1.00 88.38 101 LEU A C 1
ATOM 762 O O . LEU A 1 101 ? -3.507 1.013 17.780 1.00 88.38 101 LEU A O 1
ATOM 766 N N . LEU A 1 102 ? -5.681 1.516 18.090 1.00 90.12 102 LEU A N 1
ATOM 767 C CA . LEU A 1 102 ? -5.963 1.739 16.675 1.00 90.12 102 LEU A CA 1
ATOM 768 C C . LEU A 1 102 ? -5.071 2.850 16.106 1.00 90.12 102 LEU A C 1
ATOM 770 O O . LEU A 1 102 ? -4.437 2.653 15.070 1.00 90.12 102 LEU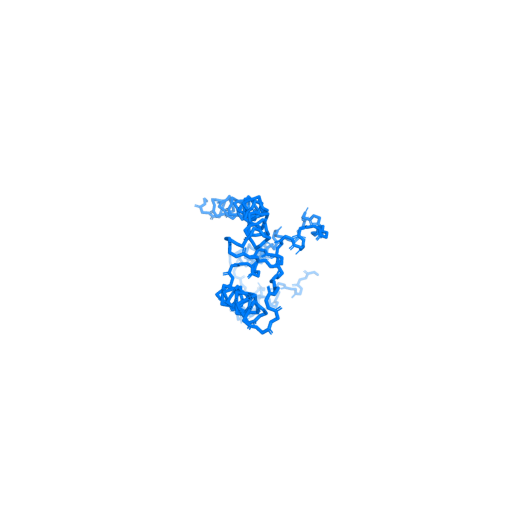 A O 1
ATOM 774 N N . ASN A 1 103 ? -4.947 3.983 16.801 1.00 91.38 103 ASN A N 1
ATOM 775 C CA . ASN A 1 103 ? -4.092 5.086 16.359 1.00 91.38 103 ASN A CA 1
ATOM 776 C C . ASN A 1 103 ? -2.608 4.705 16.290 1.00 91.38 103 ASN A C 1
ATOM 778 O O . ASN A 1 103 ? -1.911 5.115 15.358 1.00 91.38 103 ASN A O 1
ATOM 782 N N . LEU A 1 104 ? -2.120 3.899 17.236 1.00 91.56 104 LEU A N 1
ATOM 783 C CA . LEU A 1 104 ? -0.750 3.393 17.217 1.00 91.56 104 LEU A CA 1
ATOM 784 C C . LEU A 1 104 ? -0.508 2.521 15.977 1.00 91.56 104 LEU A C 1
ATOM 786 O O . LEU A 1 104 ? 0.466 2.735 15.254 1.00 91.56 104 LEU A O 1
ATOM 790 N N . PHE A 1 105 ? -1.412 1.580 15.690 1.00 90.31 105 PHE A N 1
ATOM 791 C CA . PHE A 1 105 ? -1.319 0.726 14.504 1.00 90.31 105 PHE A CA 1
ATOM 792 C C . PHE A 1 105 ? -1.372 1.524 13.202 1.00 90.31 105 PHE A C 1
ATOM 794 O O . PHE A 1 105 ? -0.540 1.300 12.322 1.00 90.31 105 PHE A O 1
ATOM 801 N N . LEU A 1 106 ? -2.294 2.485 13.091 1.00 91.31 106 LEU A N 1
ATOM 802 C CA . LEU A 1 106 ? -2.378 3.371 11.930 1.00 91.31 106 LEU A CA 1
ATOM 803 C C . LEU A 1 106 ? -1.087 4.169 11.725 1.00 91.31 106 LEU A C 1
ATOM 805 O O . LEU A 1 106 ? -0.594 4.257 10.602 1.00 91.31 106 LEU A O 1
ATOM 809 N N . SER A 1 107 ? -0.514 4.702 12.804 1.00 93.44 107 SER A N 1
ATOM 810 C CA . SER A 1 107 ? 0.728 5.478 12.748 1.00 93.44 107 SER A CA 1
ATOM 811 C C . SER A 1 107 ? 1.913 4.621 12.300 1.00 93.44 107 SER A C 1
ATOM 813 O O . SER A 1 107 ? 2.689 5.046 11.445 1.00 93.44 107 SER A O 1
ATOM 815 N N . MET A 1 108 ? 2.037 3.394 12.820 1.00 92.38 108 MET A N 1
ATOM 816 C CA . MET A 1 108 ? 3.072 2.449 12.380 1.00 92.38 108 MET A CA 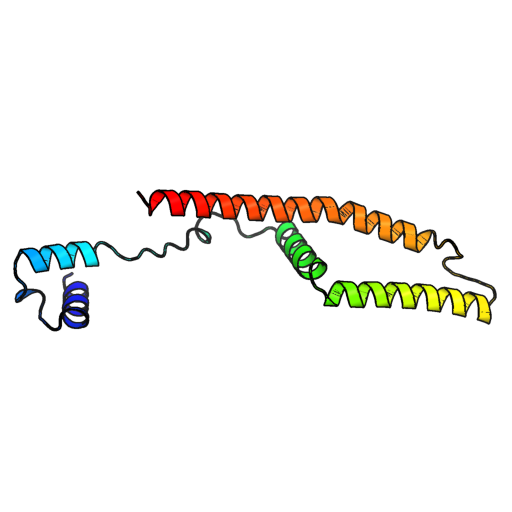1
ATOM 817 C C . MET A 1 108 ? 2.903 2.071 10.904 1.00 92.38 108 MET A C 1
ATOM 819 O O . MET A 1 108 ? 3.882 2.034 10.158 1.00 92.38 108 MET A O 1
ATOM 823 N N . LEU A 1 109 ? 1.665 1.827 10.466 1.00 89.56 109 LEU A N 1
ATOM 824 C CA . LEU A 1 109 ? 1.363 1.479 9.080 1.00 89.56 109 LEU A CA 1
ATOM 825 C C . LEU A 1 109 ? 1.716 2.630 8.127 1.00 89.56 109 LEU A C 1
ATOM 827 O O . LEU A 1 109 ? 2.397 2.406 7.127 1.00 89.56 109 LEU A O 1
ATOM 831 N N . ALA A 1 110 ? 1.347 3.865 8.477 1.00 88.38 110 ALA A N 1
ATOM 832 C CA . ALA A 1 110 ? 1.701 5.062 7.716 1.00 88.38 110 ALA A CA 1
ATOM 833 C C . ALA A 1 110 ? 3.221 5.304 7.667 1.00 88.38 110 ALA A C 1
ATOM 835 O O . ALA A 1 110 ? 3.764 5.639 6.612 1.00 88.38 110 ALA A O 1
ATOM 836 N N . ALA A 1 111 ? 3.931 5.079 8.778 1.00 91.00 111 ALA A N 1
ATOM 837 C CA . ALA A 1 111 ? 5.384 5.236 8.838 1.00 91.00 111 ALA A CA 1
ATOM 838 C C . ALA A 1 111 ? 6.120 4.274 7.889 1.00 91.00 111 ALA A C 1
ATOM 840 O O . ALA A 1 111 ? 7.115 4.657 7.276 1.00 91.00 111 ALA A O 1
ATOM 841 N N . VAL A 1 112 ? 5.621 3.044 7.727 1.00 86.25 112 VAL A N 1
ATOM 842 C CA . VAL A 1 112 ? 6.194 2.051 6.799 1.00 86.25 112 VAL A CA 1
ATOM 843 C C . VAL A 1 112 ? 5.766 2.302 5.346 1.00 86.25 112 VAL A C 1
ATOM 845 O O . VAL A 1 112 ? 6.505 1.957 4.422 1.00 86.25 112 VAL A O 1
ATOM 848 N N . GLN A 1 113 ? 4.619 2.946 5.110 1.00 85.69 113 GLN A N 1
ATOM 849 C CA . GLN A 1 113 ? 4.142 3.249 3.756 1.00 85.69 113 GLN A CA 1
ATOM 850 C C . GLN A 1 113 ? 5.077 4.192 2.991 1.00 85.69 113 GLN A C 1
ATOM 852 O O . GLN A 1 113 ? 5.382 3.914 1.832 1.00 85.69 113 GLN A O 1
ATOM 857 N N . ALA A 1 114 ? 5.565 5.274 3.606 1.00 85.69 114 ALA A N 1
ATOM 858 C CA . ALA A 1 114 ? 6.382 6.265 2.895 1.00 85.69 114 ALA A CA 1
ATOM 859 C C . ALA A 1 114 ? 7.700 5.685 2.321 1.00 85.69 114 ALA A C 1
ATOM 861 O O . ALA A 1 114 ? 7.966 5.898 1.136 1.00 85.69 114 ALA A O 1
ATOM 862 N N . PRO A 1 115 ? 8.490 4.884 3.066 1.00 85.38 115 PRO A N 1
ATOM 863 C CA . PRO A 1 115 ? 9.658 4.194 2.518 1.00 85.38 115 PRO A CA 1
ATOM 864 C C . PRO A 1 115 ? 9.313 3.177 1.428 1.00 85.38 115 PRO A C 1
ATOM 866 O O . PRO A 1 115 ? 10.025 3.097 0.432 1.00 85.38 115 PRO A O 1
ATOM 869 N N . VAL A 1 116 ? 8.223 2.414 1.578 1.00 82.75 116 VAL A N 1
ATOM 870 C CA . VAL A 1 116 ? 7.801 1.424 0.569 1.00 82.75 116 VAL A CA 1
ATOM 871 C C . VAL A 1 116 ? 7.404 2.114 -0.737 1.00 82.75 116 VAL A C 1
ATOM 873 O O . VAL A 1 116 ? 7.810 1.677 -1.816 1.00 82.75 116 VAL A O 1
ATOM 876 N N . ILE A 1 117 ? 6.668 3.225 -0.648 1.00 84.25 117 ILE A N 1
ATOM 877 C CA . ILE A 1 117 ? 6.315 4.055 -1.803 1.00 84.25 117 ILE A CA 1
ATOM 878 C C . ILE A 1 117 ? 7.583 4.619 -2.447 1.00 84.25 117 ILE A C 1
ATOM 880 O O . ILE A 1 117 ? 7.746 4.481 -3.658 1.00 84.25 117 ILE A O 1
ATOM 884 N N . LEU A 1 118 ? 8.510 5.172 -1.657 1.00 84.75 118 LEU A N 1
ATOM 885 C CA . LEU A 1 118 ? 9.774 5.716 -2.158 1.00 84.75 118 LEU A CA 1
ATOM 886 C C . LEU A 1 118 ? 10.622 4.646 -2.863 1.00 84.75 118 LEU A C 1
ATOM 888 O O . LEU A 1 118 ? 11.169 4.895 -3.934 1.00 84.75 118 LEU A O 1
ATOM 892 N N . MET A 1 119 ? 10.696 3.432 -2.310 1.00 81.69 119 MET A N 1
ATOM 893 C CA . MET A 1 119 ? 11.398 2.305 -2.933 1.00 81.69 119 MET A CA 1
ATOM 894 C C . MET A 1 119 ? 10.736 1.876 -4.249 1.00 81.69 119 MET A C 1
ATOM 896 O O . MET A 1 119 ? 11.432 1.617 -5.234 1.00 81.69 119 MET A O 1
ATOM 900 N N . SER A 1 120 ? 9.400 1.833 -4.293 1.00 78.38 120 SER A N 1
ATOM 901 C CA . SER A 1 120 ? 8.654 1.527 -5.518 1.00 78.38 120 SER A CA 1
ATOM 902 C C . SER A 1 120 ? 8.863 2.602 -6.591 1.00 78.38 120 SER A C 1
ATOM 904 O O . SER A 1 120 ? 9.093 2.265 -7.754 1.00 78.38 120 SER A O 1
ATOM 906 N N . GLN A 1 121 ? 8.853 3.880 -6.198 1.00 82.06 121 GLN A N 1
ATOM 907 C CA . GLN A 1 121 ? 9.111 5.020 -7.080 1.00 82.06 121 GLN A CA 1
ATOM 908 C C . GLN A 1 121 ? 10.539 5.007 -7.630 1.00 82.06 121 GLN A C 1
ATOM 910 O O . GLN A 1 121 ? 10.712 5.102 -8.840 1.00 82.06 121 GLN A O 1
ATOM 915 N N . ASN A 1 122 ? 11.553 4.807 -6.781 1.00 80.44 122 ASN A N 1
ATOM 916 C CA . ASN A 1 122 ? 12.957 4.758 -7.202 1.00 80.44 122 ASN A CA 1
ATOM 917 C C . ASN A 1 122 ? 13.196 3.677 -8.271 1.00 80.44 122 ASN A C 1
ATOM 919 O O . ASN A 1 122 ? 13.950 3.866 -9.222 1.00 80.44 122 ASN A O 1
ATOM 923 N N . ARG A 1 123 ? 12.497 2.543 -8.154 1.00 79.44 123 ARG A N 1
ATOM 924 C CA . ARG A 1 123 ? 12.571 1.467 -9.145 1.00 79.44 123 ARG A CA 1
ATOM 925 C C . ARG A 1 123 ? 11.838 1.791 -10.450 1.00 79.44 123 ARG A C 1
ATOM 927 O O . ARG A 1 123 ? 12.302 1.363 -11.503 1.00 79.44 123 ARG A O 1
ATOM 934 N N . GLN A 1 124 ? 10.691 2.470 -10.399 1.00 79.69 124 GLN A N 1
ATOM 935 C CA . GLN A 1 124 ? 10.008 2.915 -11.620 1.00 79.69 124 GLN A CA 1
ATOM 936 C C . GLN A 1 124 ? 10.849 3.962 -12.357 1.00 79.69 124 GLN A C 1
ATOM 938 O O . GLN A 1 124 ? 11.088 3.794 -13.545 1.00 79.69 124 GLN A O 1
ATOM 943 N N . ALA A 1 125 ? 11.421 4.930 -11.636 1.00 84.62 125 ALA A N 1
ATOM 944 C CA . ALA A 1 125 ? 12.291 5.955 -12.209 1.00 84.62 125 ALA A CA 1
ATOM 945 C C . ALA A 1 125 ? 13.520 5.370 -12.930 1.00 84.62 125 ALA A C 1
ATOM 947 O O . ALA A 1 125 ? 13.884 5.839 -14.005 1.00 84.62 125 ALA A O 1
ATOM 948 N N . GLU A 1 126 ? 14.138 4.317 -12.383 1.00 83.81 126 GLU A N 1
ATOM 949 C CA . GLU A 1 126 ? 15.263 3.642 -13.045 1.00 83.81 126 GLU A CA 1
ATOM 950 C C . GLU A 1 126 ? 14.845 2.962 -14.360 1.00 83.81 126 GLU A C 1
ATOM 952 O O . GLU A 1 126 ? 15.569 3.035 -15.351 1.00 83.81 126 GLU A O 1
ATOM 957 N N . LYS A 1 127 ? 13.663 2.329 -14.393 1.00 80.50 127 LYS A N 1
ATOM 958 C CA 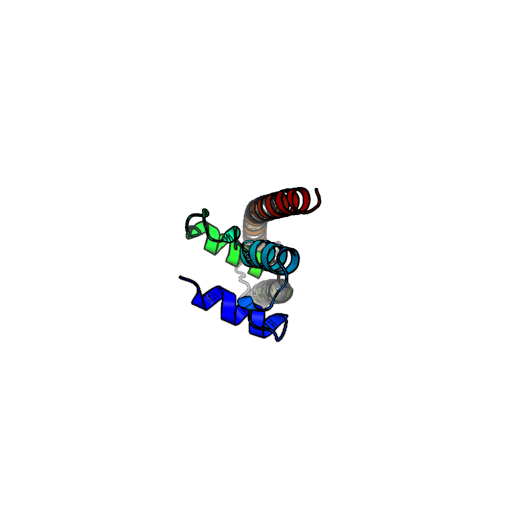. LYS A 1 127 ? 13.117 1.734 -15.624 1.00 80.50 127 LYS A CA 1
ATOM 959 C C . LYS A 1 127 ? 12.780 2.805 -16.657 1.00 80.50 127 LYS A C 1
ATOM 961 O O . LYS A 1 127 ? 13.128 2.643 -17.823 1.00 80.50 127 LYS A O 1
ATOM 966 N N . ASP A 1 128 ? 12.150 3.892 -16.222 1.00 84.31 128 ASP A N 1
ATOM 967 C CA . ASP A 1 128 ? 11.777 5.009 -17.089 1.00 84.31 128 ASP A CA 1
ATOM 968 C C . ASP A 1 128 ? 13.021 5.664 -17.704 1.00 84.31 128 ASP A C 1
ATOM 970 O O . ASP A 1 128 ? 13.029 5.958 -18.898 1.00 84.31 128 ASP A O 1
ATOM 974 N N . ARG A 1 129 ? 14.111 5.803 -16.931 1.00 84.69 129 ARG A N 1
ATOM 975 C CA . ARG A 1 129 ? 15.399 6.303 -17.435 1.00 84.69 129 ARG A CA 1
ATOM 976 C C . ARG A 1 129 ? 15.974 5.407 -18.532 1.00 84.69 129 ARG A C 1
ATOM 978 O O . ARG A 1 129 ? 16.357 5.914 -19.580 1.00 84.69 129 ARG A O 1
ATOM 985 N N . GLN A 1 130 ? 16.003 4.092 -18.319 1.00 79.88 130 GLN A N 1
ATOM 986 C CA . GLN A 1 130 ? 16.509 3.139 -19.317 1.00 79.88 130 GLN A CA 1
ATOM 987 C C . GLN A 1 130 ? 15.660 3.143 -20.596 1.00 79.88 130 GLN A C 1
ATOM 989 O O . GLN A 1 130 ? 16.198 3.073 -21.699 1.00 79.88 130 GLN A O 1
ATOM 994 N N . CYS A 1 131 ? 14.334 3.252 -20.463 1.00 79.50 131 CYS A N 1
ATOM 995 C CA . CYS A 1 131 ? 13.447 3.416 -21.612 1.00 79.50 131 CYS A CA 1
ATOM 996 C C . CYS A 1 131 ? 13.730 4.719 -22.372 1.00 79.50 131 CYS A C 1
ATOM 998 O O . CYS A 1 131 ? 13.775 4.689 -23.597 1.00 79.50 131 CYS A O 1
ATOM 1000 N N . ALA A 1 132 ? 13.961 5.831 -21.669 1.00 82.44 132 ALA A N 1
ATOM 1001 C CA . ALA A 1 132 ? 14.277 7.116 -22.289 1.00 82.44 132 ALA A CA 1
ATOM 1002 C C . ALA A 1 132 ? 15.635 7.117 -23.015 1.00 82.44 132 ALA A C 1
ATOM 1004 O O . ALA A 1 132 ? 15.737 7.668 -24.108 1.00 82.44 132 ALA A O 1
ATOM 1005 N N . GLU A 1 133 ? 16.665 6.476 -22.450 1.00 84.31 133 GLU A N 1
ATOM 1006 C CA . GLU A 1 133 ? 17.970 6.309 -23.112 1.00 84.31 133 GLU A CA 1
ATOM 1007 C C . GLU A 1 133 ? 17.838 5.511 -24.417 1.00 84.31 133 GLU A C 1
ATOM 1009 O O . GLU A 1 133 ? 18.363 5.917 -25.451 1.00 84.31 133 GLU A O 1
ATOM 1014 N N . HIS A 1 134 ? 17.071 4.419 -24.401 1.00 75.88 134 HIS A N 1
ATOM 1015 C CA . HIS A 1 134 ? 16.822 3.620 -25.601 1.00 75.88 134 HIS A CA 1
ATOM 1016 C C . HIS A 1 134 ? 16.010 4.385 -26.658 1.00 75.88 134 HIS A C 1
ATOM 1018 O O . HIS A 1 134 ? 16.269 4.253 -27.853 1.00 75.88 134 HIS A O 1
ATOM 1024 N N . ASP A 1 135 ? 15.020 5.177 -26.243 1.00 78.69 135 ASP A N 1
ATOM 1025 C CA . ASP A 1 135 ? 14.239 6.011 -27.165 1.00 78.69 135 ASP A CA 1
ATOM 1026 C C . ASP A 1 135 ? 15.125 7.076 -27.836 1.00 78.69 135 ASP A C 1
ATOM 1028 O O . ASP A 1 135 ? 14.992 7.335 -29.030 1.00 78.69 135 ASP A O 1
ATOM 1032 N N . TYR A 1 136 ? 16.105 7.620 -27.106 1.00 74.81 136 TYR A N 1
ATOM 1033 C CA . TYR A 1 136 ? 17.106 8.540 -27.651 1.00 74.81 136 TYR A CA 1
ATOM 1034 C C . TYR A 1 136 ? 18.026 7.875 -28.691 1.00 74.81 136 TYR A C 1
ATOM 1036 O O . TYR A 1 136 ? 18.294 8.470 -29.731 1.00 74.81 136 TYR A O 1
ATOM 1044 N N . GLU A 1 137 ? 18.481 6.640 -28.451 1.00 76.00 137 GLU A N 1
ATOM 1045 C CA . GLU A 1 137 ? 19.350 5.899 -29.383 1.00 76.00 137 GLU A CA 1
ATOM 1046 C C . GLU A 1 137 ? 18.660 5.520 -30.703 1.00 76.00 137 GLU A C 1
ATOM 1048 O O . GLU A 1 137 ? 19.322 5.414 -31.732 1.00 76.00 137 GLU A O 1
ATOM 1053 N N . VAL A 1 138 ? 17.344 5.285 -30.688 1.00 74.31 138 VAL A N 1
ATOM 1054 C CA . VAL A 1 138 ? 16.580 4.879 -31.884 1.00 74.31 138 VAL A CA 1
ATOM 1055 C C . VAL A 1 138 ? 16.168 6.077 -32.745 1.00 74.31 138 VAL A C 1
ATOM 1057 O O . VAL A 1 138 ? 15.919 5.913 -33.940 1.00 74.31 138 VAL A O 1
ATOM 1060 N N . ASN A 1 139 ? 16.079 7.268 -32.153 1.00 66.94 139 ASN A N 1
ATOM 1061 C CA . ASN A 1 139 ? 15.571 8.477 -32.805 1.00 66.94 139 ASN A CA 1
ATOM 1062 C C . ASN A 1 139 ? 16.683 9.390 -33.374 1.00 66.94 139 ASN A C 1
ATOM 1064 O O . ASN A 1 139 ? 16.411 10.533 -33.748 1.00 66.94 139 ASN A O 1
ATOM 1068 N N . LEU A 1 140 ? 17.921 8.883 -33.431 1.00 55.03 140 LEU A N 1
ATOM 1069 C CA . LEU A 1 140 ? 19.118 9.492 -34.031 1.00 55.03 140 LEU A CA 1
ATOM 1070 C C . LEU A 1 140 ? 19.544 8.712 -35.283 1.00 55.03 140 LEU A C 1
ATOM 1072 O O . LEU A 1 140 ? 19.927 9.376 -36.273 1.00 55.03 140 LEU A O 1
#

Foldseek 3Di:
DCVVLQVQCCVPPVDGLVVDDPVVNVVSVVVVVPPPCPPPPVPDDDDDQDPVRVVLVVCVVLVPDPVNVVVVVVVVVVLVVQQVVCCVPPVDGPADPVRPVVVVVVVVVVVVVVVSVVVVVVVVVVVVVVVVVVVVVVVD

Secondary structure (DSSP, 8-state):
--HHHHHHHHHHHSS-GGGS-HHHHHHHHHHHHS------GGGSSPPPPPHHHHHHHHHHHHHT-HHHHHHHHHHHHHHHHHHHHHHHHHS--SS-TTTHHHHHHHHHHHHHHHHHHHHHHHHHHHHHHHHHHHHHHH--

Radius of gyration: 30.23 Å; chains: 1; bounding box: 47×32×90 Å

pLDDT: mean 75.3, std 13.07, range [45.59, 95.06]

Sequence (140 aa):
MQRPLDEIASTLLGEPFASLDSHAQDVARHVAARRHISRNLAGRGSPAPTLGQRAADAVASFGGSWTFVGLFGATLVTWVAVNALLLRTQGQTFDPYPYILLNLFLSMLAAVQAPVILMSQNRQAEKDRQCAEHDYEVNL